Protein AF-A0A258HTT6-F1 (afdb_monomer)

Solvent-accessible surface area (backbone atoms only — not comparable to full-atom values): 5482 Å² total; per-residue (Å²): 133,74,77,72,70,80,62,86,52,93,74,70,79,66,69,76,51,74,67,54,29,48,56,50,23,53,52,24,50,48,51,20,52,54,22,44,54,51,12,53,53,24,50,77,67,72,35,62,71,62,14,52,49,26,42,50,51,20,50,52,29,44,54,49,26,56,69,57,32,87,56,82,67,75,69,72,72,92,72,74,85,81,70,83,75,92,78,84,76,94,127

Foldseek 3Di:
DDPVVVPPDPPVVDDDDLVRLVVLLVVLQVLLVVLQVQLVVCVVVVNNVSSVVSNVSSVVSNVSSQVSHPPPPPPPPPPPPPPPDPDDDDD

Radius of gyration: 23.74 Å; Cα contacts (8 Å, |Δi|>4): 52; chains: 1; bounding box: 78×54×31 Å

Nearest PDB structures (foldseek):
  2hr5-assembly1_A  TM=9.764E-01  e=4.409E+00  Pyrococcus furiosus
  9eon-assembly1_A  TM=9.683E-01  e=4.409E+00  Synechocystis sp. PCC 6803
  6s37-assembly1_B  TM=9.838E-01  e=5.524E+00  Pseudomonas putida KT2440
  3k1s-assembly1_A  TM=8.395E-01  e=6.920E+00  Bacillus anthracis
  6s1a-assembly1_B  TM=8.684E-01  e=7.746E+00  Pseudomonas putida KT2440

Mean predicted aligned error: 13.45 Å

Structure (mmCIF, N/CA/C/O backbone):
data_AF-A0A258HTT6-F1
#
_entry.id   AF-A0A258HTT6-F1
#
loop_
_atom_site.group_PDB
_atom_site.id
_atom_site.type_symbol
_atom_site.label_atom_id
_atom_site.label_alt_id
_atom_site.label_comp_id
_atom_site.label_asym_id
_atom_site.label_entity_id
_atom_site.label_seq_id
_atom_site.pdbx_PDB_ins_code
_atom_site.Cartn_x
_atom_site.Cartn_y
_atom_site.Cartn_z
_atom_site.occupancy
_atom_site.B_iso_or_equiv
_atom_site.auth_seq_id
_atom_site.auth_comp_id
_atom_site.auth_asym_id
_atom_site.auth_atom_id
_atom_site.pdbx_PDB_model_num
ATOM 1 N N . MET A 1 1 ? -33.418 -24.186 -3.190 1.00 47.00 1 MET A N 1
ATOM 2 C CA . MET A 1 1 ? -32.558 -24.430 -2.015 1.00 47.00 1 MET A CA 1
ATOM 3 C C . MET A 1 1 ? -31.702 -23.186 -1.811 1.00 47.00 1 MET A C 1
ATOM 5 O O . MET A 1 1 ? -30.918 -22.900 -2.709 1.00 47.00 1 MET A O 1
ATOM 9 N N . PRO A 1 2 ? -31.920 -22.385 -0.756 1.00 62.00 2 PRO A N 1
ATOM 10 C CA . PRO A 1 2 ? -31.135 -21.176 -0.514 1.00 62.00 2 PRO A CA 1
ATOM 11 C C . PRO A 1 2 ? -29.693 -21.534 -0.129 1.00 62.00 2 PRO A C 1
ATOM 13 O O . PRO A 1 2 ? -29.440 -22.518 0.564 1.00 62.00 2 PRO A O 1
ATOM 16 N N . ILE A 1 3 ? -28.758 -20.730 -0.623 1.00 60.00 3 ILE A N 1
ATOM 17 C CA . ILE A 1 3 ? -27.297 -20.882 -0.499 1.00 60.00 3 ILE A CA 1
ATOM 18 C C . ILE A 1 3 ? -26.809 -20.764 0.956 1.00 60.00 3 ILE A C 1
ATOM 20 O O . ILE A 1 3 ? -25.703 -21.193 1.276 1.00 60.00 3 ILE A O 1
ATOM 24 N N . ASP A 1 4 ? -27.658 -20.242 1.841 1.00 52.34 4 ASP A N 1
ATOM 25 C CA . ASP A 1 4 ? -27.349 -19.935 3.240 1.00 52.34 4 ASP A CA 1
ATOM 26 C C . ASP A 1 4 ? -27.186 -21.186 4.124 1.00 52.34 4 ASP A C 1
ATOM 28 O O . ASP A 1 4 ? -26.618 -21.110 5.209 1.00 52.34 4 ASP A O 1
ATOM 32 N N . PHE A 1 5 ? -27.648 -22.360 3.670 1.00 50.47 5 PHE A N 1
ATOM 33 C CA . PHE A 1 5 ? -27.592 -23.603 4.456 1.00 50.47 5 PHE A CA 1
ATOM 34 C C . PHE A 1 5 ? -26.232 -24.327 4.390 1.00 50.47 5 PHE A C 1
ATOM 36 O O . PHE A 1 5 ? -25.919 -25.132 5.262 1.00 50.47 5 PHE A O 1
ATOM 43 N N . ILE A 1 6 ? -25.406 -24.066 3.368 1.00 56.09 6 ILE A N 1
ATOM 44 C CA . ILE A 1 6 ? -24.141 -24.800 3.156 1.00 56.09 6 ILE A CA 1
ATOM 45 C C . ILE A 1 6 ? -23.024 -24.295 4.084 1.00 56.09 6 ILE A C 1
ATOM 47 O O . ILE A 1 6 ? -22.133 -25.059 4.454 1.00 56.09 6 ILE A O 1
ATOM 51 N N . VAL A 1 7 ? -23.078 -23.034 4.514 1.00 58.34 7 VAL A N 1
ATOM 52 C CA . VAL A 1 7 ? -22.088 -22.449 5.426 1.00 58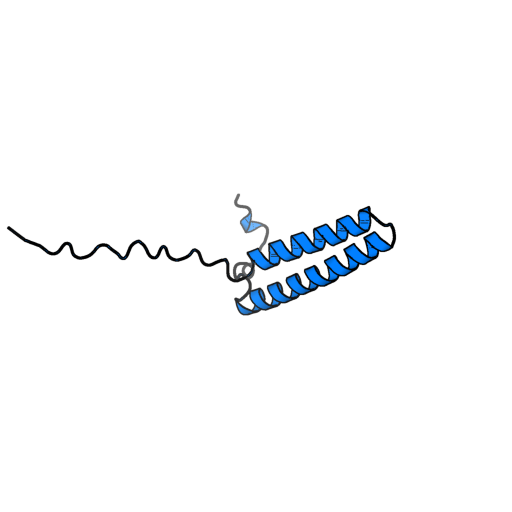.34 7 VAL A CA 1
ATOM 53 C C . VAL A 1 7 ? -22.706 -22.375 6.820 1.00 58.34 7 VAL A C 1
ATOM 55 O O . VAL A 1 7 ? -23.181 -21.330 7.245 1.00 58.34 7 VAL A O 1
ATOM 58 N 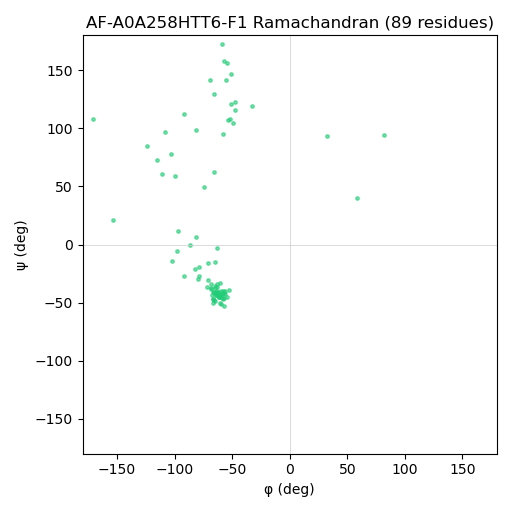N . GLY A 1 8 ? -22.746 -23.508 7.526 1.00 47.62 8 GLY A N 1
ATOM 59 C CA . GLY A 1 8 ? -23.258 -23.627 8.898 1.00 47.62 8 GLY A CA 1
ATOM 60 C C . GLY A 1 8 ? -22.427 -22.866 9.942 1.00 47.62 8 GLY A C 1
ATOM 61 O O . GLY A 1 8 ? -21.861 -23.474 10.846 1.00 47.62 8 GLY A O 1
ATOM 62 N N . LEU A 1 9 ? -22.340 -21.540 9.830 1.00 54.28 9 LEU A N 1
ATOM 63 C CA . LEU A 1 9 ? -21.632 -20.659 10.756 1.00 54.28 9 LEU A CA 1
ATOM 64 C C . LEU A 1 9 ? -22.602 -19.588 11.281 1.00 54.28 9 LEU A C 1
ATOM 66 O O . LEU A 1 9 ? -22.631 -18.471 10.763 1.00 54.28 9 LEU A O 1
ATOM 70 N N . PRO A 1 10 ? -23.384 -19.885 12.337 1.00 54.28 10 PRO A N 1
ATOM 71 C CA . PRO A 1 10 ? -24.324 -18.932 12.940 1.00 54.28 10 PRO A CA 1
ATOM 72 C C . PRO A 1 10 ? -23.655 -17.681 13.550 1.00 54.28 10 PRO A C 1
ATOM 74 O O . PRO A 1 10 ? -24.349 -16.785 14.011 1.00 54.28 10 PRO A O 1
ATOM 77 N N . HIS A 1 11 ? -22.319 -17.594 13.538 1.00 58.31 11 HIS A N 1
ATOM 78 C CA . HIS A 1 11 ? -21.530 -16.467 14.044 1.00 58.31 11 HIS A CA 1
ATOM 79 C C . HIS A 1 11 ? -21.071 -15.471 12.962 1.00 58.31 11 HIS A C 1
ATOM 81 O O . HIS A 1 11 ? -20.476 -14.455 13.302 1.00 58.31 11 HIS A O 1
ATOM 87 N N . LEU A 1 12 ? -21.311 -15.737 11.669 1.00 56.59 12 LEU A N 1
ATOM 88 C CA . LEU A 1 12 ? -20.876 -14.849 10.575 1.00 56.59 12 LEU A CA 1
ATOM 89 C C . LEU A 1 12 ? -21.863 -13.718 10.243 1.00 56.59 12 LEU A C 1
ATOM 91 O O . LEU A 1 12 ? -21.597 -12.922 9.346 1.00 56.59 12 LEU A O 1
ATOM 95 N N . ASN A 1 13 ? -22.997 -13.634 10.943 1.00 57.91 13 ASN A N 1
ATOM 96 C CA . ASN A 1 13 ? -23.987 -12.582 10.698 1.00 57.91 13 ASN A CA 1
ATOM 97 C C . ASN A 1 13 ? -23.595 -11.235 11.338 1.00 57.91 13 ASN A C 1
ATOM 99 O O . ASN A 1 13 ? -24.073 -10.176 10.933 1.00 57.91 13 ASN A O 1
ATOM 103 N N . GLU A 1 14 ? -22.697 -11.272 12.321 1.00 67.62 14 GLU A N 1
ATOM 104 C CA . GLU A 1 14 ? -22.136 -10.091 12.966 1.00 67.62 14 GLU A CA 1
ATOM 105 C C . GLU A 1 14 ? -21.011 -9.551 12.067 1.00 67.62 14 GLU A C 1
ATOM 107 O O . GLU A 1 14 ? -19.888 -10.059 12.051 1.00 67.62 14 GLU A O 1
ATOM 112 N N . GLY A 1 15 ? -21.310 -8.531 11.258 1.00 70.38 15 GLY A N 1
ATOM 113 C CA . GLY A 1 15 ? -2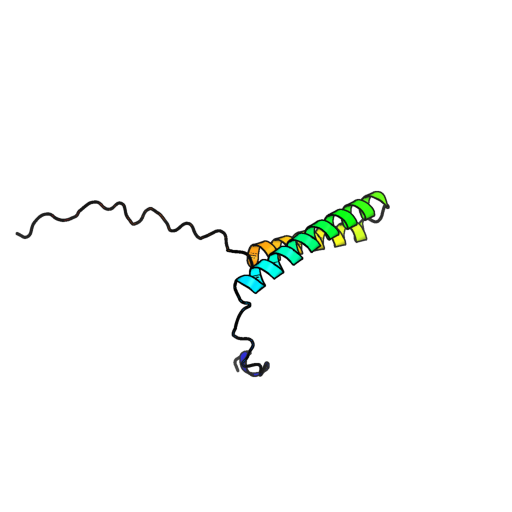0.260 -7.789 10.557 1.00 70.38 15 GLY A CA 1
ATOM 114 C C . GLY A 1 15 ? -19.237 -7.212 11.555 1.00 70.38 15 GLY A C 1
ATOM 115 O O . GLY A 1 15 ? -19.573 -7.004 12.720 1.00 70.38 15 GLY A O 1
ATOM 116 N N . PRO A 1 16 ? -17.999 -6.899 11.128 1.00 74.94 16 PRO A N 1
ATOM 117 C CA . PRO A 1 16 ? -16.971 -6.382 12.030 1.00 74.94 16 PRO A CA 1
ATOM 118 C C . PRO A 1 16 ? -17.465 -5.137 12.772 1.00 74.94 16 PRO A C 1
ATOM 120 O O . PRO A 1 16 ? -18.144 -4.292 12.166 1.00 74.94 16 PRO A O 1
ATOM 123 N N . SER A 1 17 ? -17.099 -5.029 14.056 1.00 83.06 17 SER A N 1
ATOM 124 C CA . SER A 1 17 ? -17.425 -3.868 14.890 1.00 83.06 17 SER A CA 1
ATOM 125 C C . SER A 1 17 ? -16.937 -2.569 14.229 1.00 83.06 17 SER A C 1
ATOM 127 O O . SER A 1 17 ? -16.011 -2.606 13.407 1.00 83.06 17 SER A O 1
ATOM 129 N N . PRO A 1 18 ? -17.527 -1.408 14.551 1.00 82.56 18 PRO A N 1
ATOM 130 C CA . PRO A 1 18 ? -17.080 -0.127 14.005 1.00 82.56 18 PRO A CA 1
ATOM 131 C C . PRO A 1 18 ? -15.576 0.116 14.201 1.00 82.56 18 PRO A C 1
ATOM 133 O O . PRO A 1 18 ? -14.895 0.568 13.284 1.00 82.56 18 PRO A O 1
ATOM 136 N N . GLU A 1 19 ? -15.037 -0.265 15.356 1.00 85.44 19 GLU A N 1
ATOM 137 C CA . GLU A 1 19 ? -13.618 -0.158 15.699 1.00 85.44 19 GLU A CA 1
ATOM 138 C C . GLU A 1 19 ? -12.772 -1.105 14.843 1.00 85.44 19 GLU A C 1
ATOM 140 O O . GLU A 1 19 ? -11.744 -0.702 14.302 1.00 85.44 19 GLU A O 1
ATOM 145 N N . ALA A 1 20 ? -13.229 -2.348 14.650 1.00 88.06 20 ALA A N 1
ATOM 146 C CA . ALA A 1 20 ? -12.556 -3.314 13.787 1.00 88.06 20 ALA A CA 1
ATOM 147 C C . ALA A 1 20 ? -12.532 -2.856 12.318 1.00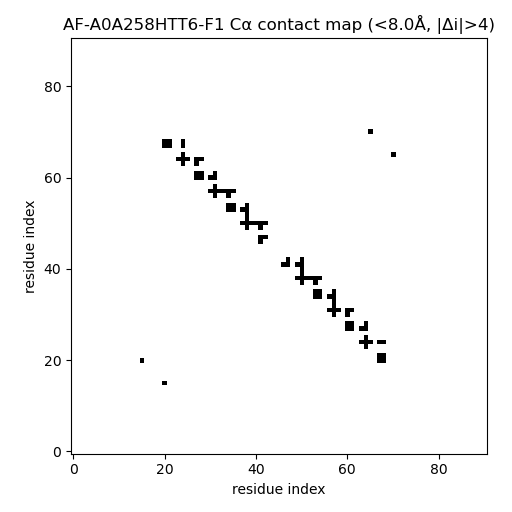 88.06 20 ALA A C 1
ATOM 149 O O . ALA A 1 20 ? -11.550 -3.086 11.614 1.00 88.06 20 ALA A O 1
ATOM 150 N N . ARG A 1 21 ? -13.579 -2.164 11.852 1.00 87.31 21 ARG A N 1
ATOM 151 C CA . ARG A 1 21 ? -13.623 -1.566 10.506 1.00 87.31 21 ARG A CA 1
ATOM 152 C C . ARG A 1 21 ? -12.616 -0.434 10.345 1.00 87.31 21 ARG A C 1
ATOM 154 O O . ARG A 1 21 ? -11.981 -0.358 9.296 1.00 87.31 21 ARG A O 1
ATOM 161 N N . LEU A 1 22 ? -12.459 0.413 11.363 1.00 89.94 22 LEU A N 1
ATOM 162 C CA . LEU A 1 22 ? -11.458 1.485 11.367 1.00 89.94 22 LEU A CA 1
ATOM 163 C C . LEU A 1 22 ? -10.037 0.914 11.387 1.00 89.94 22 LEU A C 1
ATOM 165 O O . LEU A 1 22 ? -9.228 1.270 10.537 1.00 89.94 22 LEU A O 1
ATOM 169 N N . ALA A 1 23 ? -9.763 -0.048 12.270 1.00 91.81 23 ALA A N 1
ATOM 170 C CA . ALA A 1 23 ? -8.465 -0.719 12.317 1.00 91.81 23 ALA A CA 1
ATOM 171 C C . ALA A 1 23 ? -8.130 -1.411 10.982 1.00 91.81 23 ALA A C 1
ATOM 173 O O . ALA A 1 23 ? -7.012 -1.315 10.478 1.00 91.81 23 ALA A O 1
ATOM 174 N N . LEU A 1 24 ? -9.115 -2.072 10.364 1.00 92.06 24 LEU A N 1
ATOM 175 C CA . LEU A 1 24 ? -8.952 -2.685 9.049 1.00 92.06 24 LEU A CA 1
ATOM 176 C C . LEU A 1 24 ? -8.719 -1.638 7.951 1.00 92.06 24 LEU A C 1
ATOM 178 O O . LEU A 1 24 ? -7.884 -1.851 7.073 1.00 92.06 24 LEU A O 1
ATOM 182 N N . GLN A 1 25 ? -9.432 -0.511 7.994 1.00 94.12 25 GLN A N 1
ATOM 183 C CA . GLN A 1 25 ? -9.212 0.603 7.075 1.00 94.12 25 GLN A CA 1
ATOM 184 C C . GLN A 1 25 ? -7.767 1.112 7.162 1.00 94.12 25 GLN A C 1
ATOM 186 O O . GLN A 1 25 ? -7.129 1.266 6.120 1.00 94.12 25 GLN A O 1
ATOM 191 N N . ASP A 1 26 ? -7.236 1.314 8.367 1.00 95.12 26 ASP A N 1
ATOM 192 C CA . ASP A 1 26 ? -5.862 1.783 8.566 1.00 95.12 26 ASP A CA 1
ATOM 193 C C . ASP A 1 26 ? -4.835 0.801 7.995 1.00 95.12 26 ASP A C 1
ATOM 195 O O . ASP A 1 26 ? -3.932 1.202 7.254 1.00 95.12 26 ASP A O 1
ATOM 199 N N . ILE A 1 27 ? -5.013 -0.498 8.251 1.00 96.25 27 ILE A N 1
ATOM 200 C CA . ILE A 1 27 ? -4.151 -1.549 7.693 1.00 96.25 27 ILE A CA 1
ATOM 201 C C . ILE A 1 27 ? -4.200 -1.538 6.158 1.00 96.25 27 ILE A C 1
ATOM 203 O O . ILE A 1 27 ? -3.166 -1.629 5.499 1.00 96.25 27 ILE A O 1
ATOM 207 N N . LEU A 1 28 ? -5.383 -1.389 5.558 1.00 96.06 28 LEU A N 1
ATO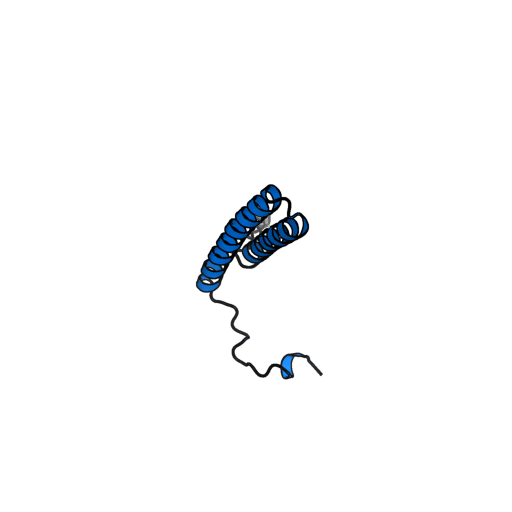M 208 C CA . LEU A 1 28 ? -5.531 -1.331 4.100 1.00 96.06 28 LEU A CA 1
ATOM 209 C C . LEU A 1 28 ? -4.856 -0.093 3.493 1.00 96.06 28 LEU A C 1
ATOM 211 O O . LEU A 1 28 ? -4.263 -0.177 2.414 1.00 96.06 28 LEU A O 1
ATOM 215 N N . LEU A 1 29 ? -4.912 1.052 4.176 1.00 96.25 29 LEU A N 1
ATOM 216 C CA . LEU A 1 29 ? -4.197 2.261 3.761 1.00 96.25 29 LEU A CA 1
ATOM 217 C C . LEU A 1 29 ? -2.679 2.098 3.895 1.00 96.25 29 LEU A C 1
ATOM 219 O O . LEU A 1 29 ? -1.927 2.619 3.066 1.00 96.25 29 LEU A O 1
ATOM 223 N N . ASP A 1 30 ? -2.215 1.348 4.891 1.00 97.88 30 ASP A N 1
ATOM 224 C CA . ASP A 1 30 ? -0.802 1.015 5.030 1.00 97.88 30 ASP A CA 1
ATOM 225 C C . ASP A 1 30 ? -0.312 0.107 3.897 1.00 97.88 30 ASP A C 1
ATOM 227 O O . ASP A 1 30 ? 0.657 0.433 3.206 1.00 97.88 30 ASP A O 1
ATOM 231 N N . ILE A 1 31 ? -1.071 -0.950 3.595 1.00 97.38 31 ILE A N 1
ATOM 232 C CA . ILE A 1 31 ? -0.824 -1.831 2.446 1.00 97.38 31 ILE A CA 1
ATOM 233 C C . ILE A 1 31 ? -0.802 -1.025 1.145 1.00 97.38 31 ILE A C 1
ATOM 235 O O . ILE A 1 31 ? 0.069 -1.237 0.300 1.00 97.38 31 ILE A O 1
ATOM 239 N N . GLN A 1 32 ? -1.723 -0.071 0.971 1.00 98.00 32 GLN A N 1
ATOM 240 C CA . GLN A 1 32 ? -1.726 0.798 -0.203 1.00 98.00 32 GLN A CA 1
ATOM 241 C C . GLN A 1 32 ? -0.417 1.595 -0.331 1.00 98.00 32 GLN A C 1
ATOM 243 O O . GLN A 1 32 ? 0.110 1.727 -1.442 1.00 98.00 32 GLN A O 1
ATOM 248 N N . ARG A 1 33 ? 0.103 2.149 0.770 1.00 98.19 33 ARG A N 1
ATOM 249 C CA . ARG A 1 33 ? 1.364 2.907 0.767 1.00 98.19 33 ARG A CA 1
ATOM 250 C C . ARG A 1 33 ? 2.550 2.011 0.421 1.00 98.19 33 ARG A C 1
ATOM 252 O O . ARG A 1 33 ? 3.308 2.361 -0.485 1.00 98.19 33 ARG A O 1
ATOM 259 N N . ASP A 1 34 ? 2.673 0.851 1.061 1.00 98.31 34 ASP A N 1
ATOM 260 C CA . ASP A 1 34 ? 3.746 -0.111 0.775 1.00 98.31 34 ASP A CA 1
ATOM 261 C C . ASP A 1 34 ? 3.698 -0.592 -0.686 1.00 98.31 34 ASP A C 1
ATOM 263 O O . ASP A 1 34 ? 4.704 -0.573 -1.400 1.00 98.31 34 ASP A O 1
ATOM 267 N N . ALA A 1 35 ? 2.506 -0.918 -1.190 1.00 98.12 35 ALA A N 1
ATOM 268 C CA . ALA A 1 35 ? 2.314 -1.340 -2.572 1.00 98.12 35 ALA A CA 1
ATOM 269 C C . ALA A 1 35 ? 2.769 -0.266 -3.578 1.00 98.12 35 ALA A C 1
ATOM 271 O O . ALA A 1 35 ? 3.438 -0.586 -4.561 1.00 98.12 35 ALA A O 1
ATOM 272 N N . ARG A 1 36 ? 2.495 1.021 -3.316 1.00 97.62 36 ARG A N 1
ATOM 273 C CA . ARG A 1 36 ? 2.991 2.127 -4.158 1.00 97.62 36 ARG A CA 1
ATOM 274 C C . ARG A 1 36 ? 4.517 2.214 -4.162 1.00 97.62 36 ARG A C 1
ATOM 276 O O . ARG A 1 36 ? 5.107 2.360 -5.231 1.00 97.62 36 ARG A O 1
ATOM 283 N N . LEU A 1 37 ? 5.162 2.075 -3.002 1.00 98.38 37 LEU A N 1
ATOM 284 C CA . LEU A 1 37 ? 6.627 2.079 -2.903 1.00 98.38 37 LEU A CA 1
ATOM 285 C C . LEU A 1 37 ? 7.247 0.906 -3.676 1.00 98.38 37 LEU A C 1
ATOM 287 O O . LEU A 1 37 ? 8.242 1.074 -4.387 1.00 98.38 37 LEU A O 1
ATOM 291 N N . ARG A 1 38 ? 6.640 -0.282 -3.592 1.00 98.19 38 ARG A N 1
ATOM 292 C CA . ARG A 1 38 ? 7.083 -1.473 -4.334 1.00 98.19 38 ARG A CA 1
ATOM 293 C C . ARG A 1 38 ? 6.855 -1.353 -5.834 1.00 98.19 38 ARG A C 1
ATOM 295 O O . ARG A 1 38 ? 7.711 -1.801 -6.602 1.00 98.19 38 ARG A O 1
ATOM 302 N N . ALA A 1 39 ? 5.751 -0.740 -6.254 1.00 98.25 39 ALA A N 1
ATOM 303 C CA . ALA A 1 39 ? 5.492 -0.441 -7.657 1.00 98.25 39 ALA A CA 1
ATOM 304 C C . ALA A 1 39 ? 6.578 0.489 -8.212 1.00 98.25 39 ALA A C 1
ATOM 306 O O . ALA A 1 39 ? 7.234 0.141 -9.191 1.00 98.25 39 ALA A O 1
ATOM 307 N N . GLU A 1 40 ? 6.859 1.597 -7.522 1.00 98.19 40 GLU A N 1
ATOM 308 C CA . GLU A 1 40 ? 7.900 2.558 -7.906 1.00 98.19 40 GLU A CA 1
ATOM 309 C C . GLU A 1 40 ? 9.291 1.909 -7.975 1.00 98.19 40 GLU A C 1
ATOM 311 O O . GLU A 1 40 ? 10.013 2.041 -8.966 1.00 98.19 40 GLU A O 1
ATOM 316 N N . LYS A 1 41 ? 9.654 1.111 -6.964 1.00 98.25 41 LYS A N 1
ATOM 317 C CA . LYS A 1 41 ? 10.902 0.334 -6.973 1.00 98.25 41 LYS A CA 1
ATOM 318 C C . LYS A 1 41 ? 10.977 -0.615 -8.174 1.00 98.25 41 LYS A C 1
ATOM 320 O O . LYS A 1 41 ? 12.043 -0.770 -8.773 1.00 98.25 41 LYS A O 1
ATOM 325 N N . SER A 1 42 ? 9.866 -1.255 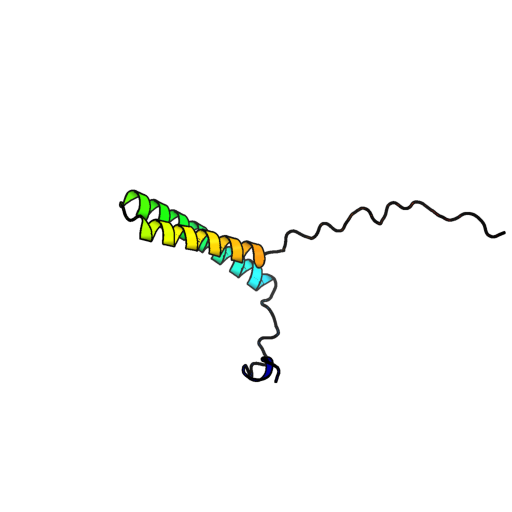-8.529 1.00 97.88 42 SER A N 1
ATOM 326 C CA . SER A 1 42 ? 9.791 -2.203 -9.646 1.00 97.88 42 SER A CA 1
ATOM 327 C C . SER A 1 42 ? 9.872 -1.503 -11.003 1.00 97.88 42 SER A C 1
ATOM 329 O O . SER A 1 42 ? 10.549 -2.017 -11.896 1.00 97.88 42 SER A O 1
ATOM 331 N N . TRP A 1 43 ? 9.287 -0.307 -11.138 1.00 97.38 43 TRP A N 1
ATOM 332 C CA . TRP A 1 43 ? 9.468 0.552 -12.312 1.00 97.38 43 TRP A CA 1
ATOM 333 C C . TRP A 1 43 ? 10.940 0.913 -12.503 1.00 97.38 43 TRP A C 1
ATOM 335 O O . TRP A 1 43 ? 11.509 0.636 -13.560 1.00 97.38 43 TRP A O 1
ATOM 345 N N . ARG A 1 44 ? 11.599 1.413 -11.449 1.00 97.94 44 ARG A N 1
ATOM 346 C CA . ARG A 1 44 ? 13.036 1.749 -11.474 1.00 97.94 44 ARG A CA 1
ATOM 347 C C . ARG A 1 44 ? 13.925 0.544 -11.777 1.00 97.94 44 ARG A C 1
ATOM 349 O O . ARG A 1 44 ? 14.943 0.676 -12.448 1.00 97.94 44 ARG A O 1
ATOM 356 N N . SER A 1 45 ? 13.519 -0.641 -11.325 1.00 97.75 45 SER A N 1
ATOM 357 C CA . SER A 1 45 ? 14.234 -1.901 -11.568 1.00 97.75 45 SER A CA 1
ATOM 358 C C . SER A 1 45 ? 13.950 -2.520 -12.942 1.00 97.75 45 SER A C 1
ATOM 360 O O . SER A 1 45 ? 14.385 -3.644 -13.185 1.00 97.75 45 SER A O 1
ATOM 362 N N . ARG A 1 46 ? 13.213 -1.833 -13.829 1.00 97.69 46 ARG A N 1
ATOM 363 C CA . ARG A 1 46 ? 12.824 -2.324 -15.164 1.00 97.69 46 ARG A CA 1
ATOM 364 C C . ARG A 1 46 ? 12.024 -3.636 -15.120 1.00 97.69 46 ARG A C 1
ATOM 366 O O . ARG A 1 46 ? 12.214 -4.514 -15.957 1.00 97.69 46 ARG A O 1
ATOM 373 N N . LYS A 1 47 ? 11.105 -3.768 -14.154 1.00 97.75 47 LYS A N 1
ATOM 374 C CA . LYS A 1 47 ? 10.193 -4.922 -14.005 1.00 97.75 47 LYS A CA 1
ATOM 375 C C . LYS A 1 47 ? 8.723 -4.505 -14.195 1.00 97.75 47 LYS A C 1
ATOM 377 O O . LYS A 1 47 ? 7.979 -4.468 -13.212 1.00 97.75 47 LYS A O 1
ATOM 382 N N . PRO A 1 48 ? 8.288 -4.205 -15.437 1.00 96.25 48 PRO A N 1
ATOM 383 C CA . PRO A 1 48 ? 6.964 -3.642 -15.705 1.00 96.25 48 PRO A CA 1
ATOM 384 C C . PRO A 1 48 ? 5.781 -4.489 -15.196 1.00 96.25 48 PRO A C 1
ATOM 386 O O . PRO A 1 48 ? 4.918 -3.925 -14.526 1.00 96.25 48 PRO A O 1
ATOM 389 N N . PRO A 1 49 ? 5.729 -5.823 -15.403 1.00 98.06 49 PRO A N 1
ATOM 390 C CA . PRO A 1 49 ? 4.602 -6.627 -14.920 1.00 98.06 49 PRO A CA 1
ATOM 391 C C . PRO A 1 49 ? 4.470 -6.621 -13.394 1.00 98.06 49 PRO A C 1
ATOM 393 O O . PRO A 1 49 ? 3.373 -6.509 -12.856 1.00 98.06 49 PRO A O 1
ATOM 396 N N . VAL A 1 50 ? 5.600 -6.686 -12.686 1.00 98.19 50 VAL A N 1
ATOM 397 C CA . VAL A 1 50 ? 5.627 -6.656 -11.217 1.00 98.19 50 VAL A CA 1
ATOM 398 C C . VAL A 1 50 ? 5.207 -5.280 -10.704 1.00 98.19 50 VAL A C 1
ATOM 400 O O . VAL A 1 50 ? 4.474 -5.182 -9.725 1.00 98.19 50 VAL A O 1
ATOM 403 N N . ALA A 1 51 ? 5.628 -4.212 -11.382 1.00 98.12 51 ALA A N 1
ATOM 404 C CA . ALA A 1 51 ? 5.223 -2.859 -11.037 1.00 98.12 51 ALA A CA 1
ATOM 405 C C . ALA A 1 51 ? 3.711 -2.644 -11.218 1.00 98.12 51 ALA A C 1
ATOM 407 O O . ALA A 1 51 ? 3.062 -2.098 -10.327 1.00 98.12 51 ALA A O 1
ATOM 408 N N . ALA A 1 52 ? 3.142 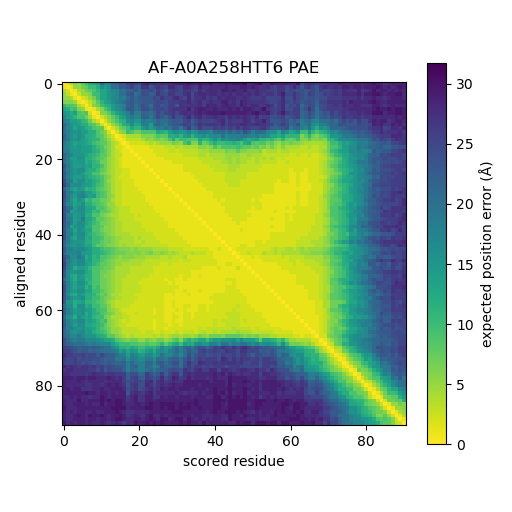-3.141 -12.322 1.00 98.31 52 ALA A N 1
ATOM 409 C CA . ALA A 1 52 ? 1.704 -3.112 -12.574 1.00 98.31 52 ALA A CA 1
ATOM 410 C C . ALA A 1 52 ? 0.914 -3.926 -11.534 1.00 98.31 52 ALA A C 1
ATOM 412 O O . ALA A 1 52 ? -0.108 -3.450 -11.041 1.00 98.31 52 ALA A O 1
ATOM 413 N N . TYR A 1 53 ? 1.411 -5.106 -11.144 1.00 98.25 53 TYR A N 1
ATOM 414 C CA . TYR A 1 53 ? 0.822 -5.912 -10.071 1.00 98.25 53 TYR A CA 1
ATOM 415 C C . TYR A 1 53 ? 0.745 -5.133 -8.751 1.00 98.25 53 TYR A C 1
ATOM 417 O O . TYR A 1 53 ? -0.336 -4.983 -8.184 1.00 98.25 53 TYR A O 1
ATOM 425 N N . TRP A 1 54 ? 1.863 -4.560 -8.294 1.00 98.25 54 TRP A N 1
ATOM 426 C CA . TRP A 1 54 ? 1.878 -3.772 -7.058 1.00 98.25 54 TRP A CA 1
ATOM 427 C C . TRP A 1 54 ? 1.002 -2.516 -7.150 1.00 98.25 54 TRP A C 1
ATOM 429 O O . TRP A 1 54 ? 0.322 -2.172 -6.183 1.00 98.25 54 TRP A O 1
ATOM 439 N N . ALA A 1 55 ? 0.954 -1.856 -8.310 1.00 97.75 55 ALA A N 1
ATOM 440 C CA . ALA A 1 55 ? 0.051 -0.729 -8.529 1.00 97.75 55 ALA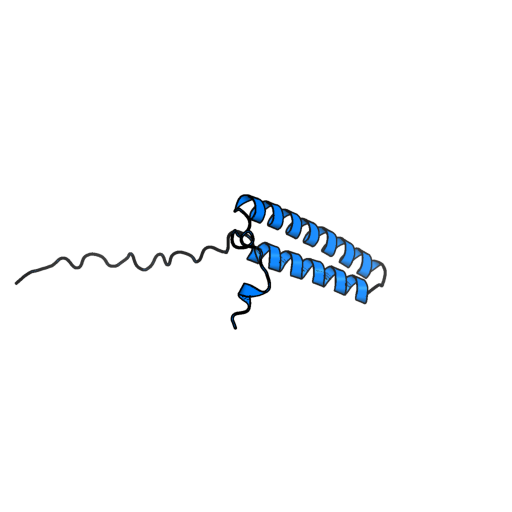 A CA 1
ATOM 441 C C . ALA A 1 55 ? -1.423 -1.151 -8.387 1.00 97.75 55 ALA A C 1
ATOM 443 O O . ALA A 1 55 ? -2.184 -0.483 -7.684 1.00 97.75 55 ALA A O 1
ATOM 444 N N . ALA A 1 56 ? -1.810 -2.285 -8.978 1.00 98.12 56 ALA A N 1
ATOM 445 C CA . ALA A 1 56 ? -3.153 -2.840 -8.841 1.00 98.12 56 ALA A CA 1
ATOM 446 C C . ALA A 1 56 ? -3.481 -3.184 -7.380 1.00 98.12 56 ALA A C 1
ATOM 448 O O . ALA A 1 56 ? -4.542 -2.798 -6.891 1.00 98.12 56 ALA A O 1
ATOM 449 N N . CYS A 1 57 ? -2.560 -3.822 -6.646 1.00 97.88 57 CYS A N 1
ATOM 450 C CA . CYS A 1 57 ? -2.733 -4.089 -5.214 1.00 97.88 57 CYS A CA 1
ATOM 451 C C . CYS A 1 57 ? -3.032 -2.807 -4.424 1.00 97.88 57 CYS A C 1
ATOM 453 O O . CYS A 1 57 ? -3.963 -2.783 -3.620 1.00 97.88 57 CYS A O 1
ATOM 455 N N . GLY A 1 58 ? -2.292 -1.723 -4.684 1.00 97.69 58 GLY A N 1
ATOM 456 C CA . GLY A 1 58 ? -2.518 -0.439 -4.017 1.00 97.69 58 GLY A CA 1
ATOM 457 C C . GLY A 1 58 ? -3.878 0.192 -4.346 1.00 97.69 58 GLY A C 1
ATOM 458 O O . GLY A 1 58 ? -4.506 0.804 -3.476 1.00 97.69 58 GLY A O 1
ATOM 459 N N . VAL A 1 59 ? -4.361 0.026 -5.579 1.00 97.94 59 VAL A N 1
ATOM 460 C CA . VAL A 1 59 ? -5.696 0.481 -6.000 1.00 97.94 59 VAL A CA 1
ATOM 461 C C . VAL A 1 59 ? -6.788 -0.302 -5.272 1.00 97.94 59 VAL A C 1
ATOM 463 O O . VAL A 1 59 ? -7.655 0.307 -4.644 1.00 97.94 59 VAL A O 1
ATOM 466 N N . TYR A 1 60 ? -6.716 -1.635 -5.277 1.00 97.56 60 TYR A N 1
ATOM 467 C CA . TYR A 1 60 ? -7.714 -2.475 -4.614 1.00 97.56 60 TYR A CA 1
ATOM 468 C C . TYR A 1 60 ? -7.741 -2.272 -3.100 1.00 97.56 60 TYR A C 1
ATOM 470 O O . TYR A 1 60 ? -8.822 -2.105 -2.541 1.00 97.56 60 TYR A O 1
ATOM 478 N N . ALA A 1 61 ? -6.582 -2.185 -2.441 1.00 96.38 61 ALA A N 1
ATOM 479 C CA . ALA A 1 61 ? -6.519 -1.885 -1.012 1.00 96.38 61 ALA A CA 1
ATOM 480 C C . ALA A 1 61 ? -7.222 -0.553 -0.683 1.00 96.38 61 ALA A C 1
ATOM 482 O O . ALA A 1 61 ? -8.018 -0.480 0.251 1.00 96.38 61 ALA A O 1
ATOM 483 N N . GLY A 1 62 ? -7.026 0.476 -1.517 1.00 95.62 62 GLY A N 1
ATOM 484 C CA . GLY A 1 62 ? -7.726 1.756 -1.386 1.00 95.62 62 GLY A CA 1
ATOM 485 C C . GLY A 1 62 ? -9.237 1.672 -1.619 1.00 95.62 62 GLY A C 1
ATOM 486 O O . GLY A 1 62 ? -10.009 2.285 -0.881 1.00 95.62 62 GLY A O 1
ATOM 487 N N . HIS A 1 63 ? -9.681 0.909 -2.621 1.00 95.56 63 HIS A N 1
ATOM 488 C CA . HIS A 1 63 ? -11.109 0.704 -2.875 1.00 95.56 63 HIS A CA 1
ATOM 489 C C . HIS A 1 63 ? -11.802 -0.018 -1.718 1.00 95.56 63 HIS A C 1
ATOM 491 O O . HIS A 1 63 ? -12.893 0.389 -1.312 1.00 95.56 63 HIS A O 1
ATOM 497 N N . ILE A 1 64 ? -11.156 -1.036 -1.149 1.00 92.81 64 ILE A N 1
ATOM 498 C CA . ILE A 1 64 ? -11.677 -1.769 0.006 1.00 92.81 64 ILE A CA 1
ATOM 499 C C . ILE A 1 64 ? -11.710 -0.844 1.233 1.00 92.81 64 ILE A C 1
ATOM 501 O O . ILE A 1 64 ? -12.755 -0.720 1.868 1.00 92.81 64 ILE A O 1
ATOM 505 N N . ALA A 1 65 ? -10.632 -0.097 1.502 1.00 92.88 65 ALA A N 1
ATOM 506 C CA . ALA A 1 65 ? -10.563 0.861 2.611 1.00 92.88 65 ALA A CA 1
ATOM 507 C C . ALA A 1 65 ? -11.682 1.914 2.552 1.00 92.88 65 ALA A C 1
ATOM 509 O O . ALA A 1 65 ? -12.278 2.262 3.573 1.00 92.88 65 ALA A O 1
ATOM 510 N N . ARG A 1 66 ? -12.007 2.404 1.349 1.00 89.00 66 ARG A N 1
ATOM 511 C CA . ARG A 1 66 ? -13.099 3.365 1.130 1.00 89.00 66 ARG A CA 1
ATOM 512 C C . ARG A 1 66 ? -14.487 2.748 1.299 1.00 89.00 66 ARG A C 1
ATOM 514 O O . ARG A 1 66 ? -15.415 3.455 1.675 1.00 89.00 66 ARG A O 1
ATOM 521 N N . SER A 1 67 ? -14.625 1.462 0.997 1.00 88.94 67 SER A N 1
ATOM 522 C CA . SER A 1 67 ? -15.899 0.742 1.091 1.00 88.94 67 SER A CA 1
ATOM 523 C C . SER A 1 67 ? -16.227 0.322 2.527 1.00 88.94 67 SER A C 1
ATOM 525 O O . SER A 1 67 ? -17.399 0.228 2.875 1.00 88.94 67 SER A O 1
ATOM 527 N N . ILE A 1 68 ? -15.202 0.081 3.353 1.00 85.75 68 ILE A N 1
ATOM 528 C CA . ILE A 1 68 ? -15.338 -0.350 4.756 1.00 85.75 68 ILE A CA 1
ATOM 529 C C . ILE A 1 68 ? -15.360 0.835 5.732 1.00 85.75 68 ILE A C 1
ATOM 531 O O . ILE A 1 68 ? -15.954 0.733 6.807 1.00 85.75 68 ILE A O 1
ATOM 535 N N . GLY A 1 69 ? -14.727 1.953 5.363 1.00 74.94 69 GLY A N 1
ATOM 536 C CA . GLY A 1 69 ? -14.736 3.179 6.154 1.00 74.94 69 GLY A CA 1
ATOM 537 C C . GLY A 1 69 ? -16.137 3.739 6.396 1.00 74.94 69 GLY A C 1
ATOM 538 O O . GLY A 1 69 ? -17.099 3.279 5.774 1.00 74.94 69 GLY A O 1
ATOM 539 N N . PRO A 1 70 ? -16.269 4.775 7.246 1.00 65.81 70 PRO A N 1
ATOM 540 C CA . PRO A 1 70 ? -17.507 5.532 7.346 1.00 65.81 70 PRO A CA 1
ATOM 541 C C . PRO A 1 70 ? -17.843 5.992 5.930 1.00 65.81 70 PRO A C 1
ATOM 543 O O . PRO A 1 70 ? -17.120 6.812 5.355 1.00 65.81 70 PRO A O 1
ATOM 546 N N . GLY A 1 71 ? -18.864 5.375 5.321 1.00 55.59 71 GLY A N 1
ATOM 547 C CA . GLY A 1 71 ? -19.245 5.690 3.952 1.00 55.59 71 GLY A CA 1
ATOM 548 C C . GLY A 1 71 ? -19.402 7.203 3.846 1.00 55.59 71 GLY A C 1
ATOM 549 O O . GLY A 1 71 ? -19.789 7.816 4.846 1.00 55.59 71 GLY A O 1
ATOM 550 N N . PRO A 1 72 ? -19.081 7.831 2.698 1.00 54.12 72 PRO A N 1
ATOM 551 C CA . PRO A 1 72 ? -19.361 9.246 2.520 1.00 54.12 72 PRO A CA 1
ATOM 552 C C . PRO A 1 72 ? -20.829 9.389 2.865 1.00 54.12 72 PRO A C 1
ATOM 554 O O . PRO A 1 72 ? -21.666 8.815 2.160 1.00 54.12 72 PRO A O 1
ATOM 557 N N . GLY A 1 73 ? -21.104 10.001 4.024 1.00 51.41 73 GLY A N 1
ATOM 558 C CA . GLY A 1 73 ? -22.442 10.047 4.573 1.00 51.41 73 GLY A CA 1
ATOM 559 C C . GLY A 1 73 ? -23.312 10.465 3.416 1.00 51.41 73 GLY A C 1
ATOM 560 O O . GLY A 1 73 ? -22.995 11.458 2.751 1.00 51.41 73 GLY A O 1
ATOM 561 N N . ARG A 1 74 ? -24.323 9.656 3.079 1.00 55.19 74 ARG A N 1
ATOM 562 C CA . ARG A 1 74 ? -25.407 10.167 2.253 1.00 55.19 74 ARG A CA 1
ATOM 563 C C . ARG A 1 74 ? -25.778 11.448 2.967 1.00 55.19 74 ARG A C 1
ATOM 565 O O . ARG A 1 74 ? -26.273 11.360 4.088 1.00 55.19 74 ARG A O 1
ATOM 572 N N . ARG A 1 75 ? -25.378 12.601 2.411 1.00 52.69 75 ARG A N 1
ATOM 573 C CA . ARG A 1 75 ? -25.709 13.904 2.973 1.00 52.69 75 ARG A CA 1
ATOM 574 C C . ARG A 1 75 ? -27.197 13.775 3.247 1.00 52.69 75 ARG A C 1
ATOM 576 O O . ARG A 1 75 ? -27.916 13.507 2.277 1.00 52.69 75 ARG A O 1
ATOM 583 N N . PRO A 1 76 ? -27.654 13.835 4.512 1.00 48.06 76 PRO A N 1
ATOM 584 C CA . PRO A 1 76 ? -29.075 13.924 4.759 1.00 48.06 76 PRO A CA 1
ATOM 585 C C . PRO A 1 76 ? -29.506 15.078 3.878 1.00 48.06 76 PRO A C 1
ATOM 587 O O . PRO A 1 76 ? -28.876 16.138 3.923 1.00 48.06 76 PRO A O 1
ATOM 590 N N . LEU A 1 77 ? -30.429 14.815 2.958 1.00 59.44 77 LEU A N 1
ATOM 591 C CA . LEU A 1 77 ? -30.936 15.829 2.062 1.00 59.44 77 LEU A CA 1
ATOM 592 C C . LEU A 1 77 ? -31.506 16.921 2.972 1.00 59.44 77 LEU A C 1
ATOM 594 O O . LEU A 1 77 ? -32.623 16.807 3.470 1.00 59.44 77 LEU A O 1
ATOM 598 N N . ALA A 1 78 ? -30.707 17.947 3.252 1.00 55.00 78 ALA A N 1
ATOM 599 C CA . ALA A 1 78 ? -31.055 19.100 4.064 1.00 55.00 78 ALA A CA 1
ATOM 600 C C . ALA A 1 78 ? -31.982 20.015 3.245 1.00 55.00 78 ALA A C 1
ATOM 602 O O . ALA A 1 78 ? -31.724 21.198 3.049 1.00 55.00 78 ALA A O 1
ATOM 603 N N . THR A 1 79 ? -33.024 19.424 2.657 1.00 53.75 79 THR A N 1
ATOM 604 C CA . THR A 1 79 ? -33.951 20.055 1.709 1.00 53.75 79 THR A CA 1
ATOM 605 C C . THR A 1 79 ? -35.328 19.377 1.738 1.00 53.75 79 THR A C 1
ATOM 607 O O . THR A 1 79 ? -36.095 19.485 0.793 1.00 53.75 79 THR A O 1
ATOM 610 N N . ALA A 1 80 ? -35.677 18.674 2.819 1.00 53.06 80 ALA A N 1
ATOM 611 C CA . ALA A 1 80 ? -37.077 18.346 3.120 1.00 53.06 80 ALA A CA 1
ATOM 612 C C . ALA A 1 80 ? -37.664 19.245 4.229 1.00 53.06 80 ALA A C 1
ATOM 614 O O . ALA A 1 80 ? -38.876 19.309 4.386 1.00 53.06 80 ALA A O 1
ATOM 615 N N . ALA A 1 81 ? -36.820 19.981 4.963 1.00 53.38 81 ALA A N 1
ATOM 616 C CA . ALA A 1 81 ? -37.225 20.775 6.127 1.00 53.38 81 ALA A CA 1
ATOM 617 C C . ALA A 1 81 ? -37.466 22.272 5.842 1.00 53.38 81 ALA A C 1
ATOM 619 O O . ALA A 1 81 ? -37.629 23.045 6.778 1.00 53.38 81 ALA A O 1
ATOM 620 N N . LEU A 1 82 ? -37.524 22.699 4.574 1.00 54.94 82 LEU A N 1
ATOM 621 C CA . LEU A 1 82 ? -37.976 24.052 4.221 1.00 54.94 82 LEU A CA 1
ATOM 622 C C . LEU A 1 82 ? -39.325 24.001 3.493 1.00 54.94 82 LEU A C 1
ATOM 624 O O . LEU A 1 82 ? -39.461 24.419 2.345 1.00 54.94 82 LEU A O 1
ATOM 628 N N . ARG A 1 83 ? -40.340 23.465 4.171 1.00 53.47 83 ARG A N 1
ATOM 629 C CA . ARG A 1 83 ? -41.729 23.864 3.931 1.00 53.47 83 ARG A CA 1
ATOM 630 C C . ARG A 1 83 ? -42.159 24.680 5.147 1.00 53.47 83 ARG A C 1
ATOM 632 O O . ARG A 1 83 ? -42.452 24.088 6.183 1.00 53.47 83 ARG A O 1
ATOM 639 N N . PRO A 1 84 ? -42.092 26.019 5.080 1.00 53.56 84 PRO A N 1
ATOM 640 C CA . PRO A 1 84 ? -42.700 26.838 6.108 1.00 53.56 84 PRO A CA 1
ATOM 641 C C . PRO A 1 84 ? -44.225 26.645 6.038 1.00 53.56 84 PRO A C 1
ATOM 643 O O . PRO A 1 84 ? -44.809 26.673 4.958 1.00 53.56 84 PRO A O 1
ATOM 646 N N . ASN A 1 85 ? -44.798 26.351 7.207 1.00 62.25 85 ASN A N 1
ATOM 647 C CA . ASN A 1 85 ? -46.167 26.625 7.649 1.00 62.25 85 ASN A CA 1
ATOM 648 C C . ASN A 1 85 ? -47.311 26.617 6.610 1.00 62.25 85 ASN A C 1
ATOM 650 O O . ASN A 1 85 ? -47.721 27.657 6.109 1.00 62.25 85 ASN A O 1
ATOM 654 N N . GLU A 1 86 ? -47.976 25.470 6.459 1.00 57.22 86 GLU A N 1
ATOM 655 C CA . GLU A 1 86 ? -49.390 25.438 6.051 1.00 57.22 86 GLU A CA 1
ATOM 656 C C . GLU A 1 86 ? -50.282 25.236 7.288 1.00 57.22 86 GLU A C 1
ATOM 658 O O . GLU A 1 86 ? -51.015 24.265 7.428 1.00 57.22 86 GLU A O 1
ATOM 663 N N . GLU A 1 87 ? -50.177 26.171 8.234 1.00 59.22 87 GLU A N 1
ATOM 664 C CA . GLU A 1 87 ? -51.329 26.572 9.038 1.00 59.22 87 GLU A CA 1
ATOM 665 C C . GLU A 1 87 ? -51.950 27.757 8.302 1.00 59.22 87 GLU A C 1
ATOM 667 O O . GLU A 1 87 ? -51.311 28.802 8.236 1.00 59.22 87 GLU A O 1
ATOM 672 N N . ILE A 1 88 ? -53.156 27.606 7.742 1.00 53.25 88 ILE A N 1
ATOM 673 C CA . ILE A 1 88 ? -54.190 28.653 7.685 1.00 53.25 88 ILE A CA 1
ATOM 674 C C . ILE A 1 88 ? -55.516 28.043 7.177 1.00 53.25 88 ILE A C 1
ATOM 676 O O . ILE A 1 88 ? -55.706 27.778 5.996 1.00 53.25 88 ILE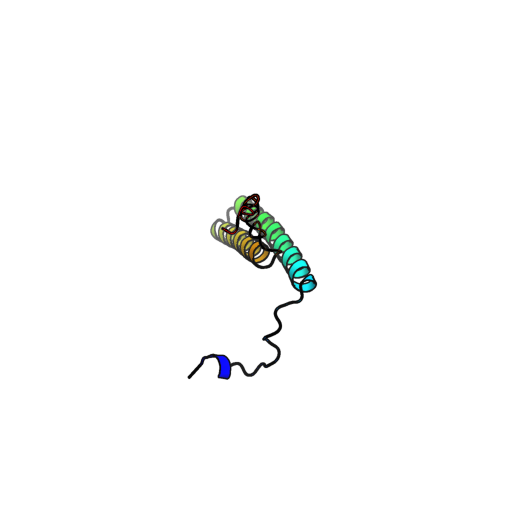 A O 1
ATOM 680 N N . LYS A 1 89 ? -56.439 27.935 8.146 1.00 46.81 89 LYS A N 1
ATOM 681 C CA . LYS A 1 89 ? -57.911 28.026 8.072 1.00 46.81 89 LYS A CA 1
ATOM 682 C C . LYS A 1 89 ? -58.717 26.800 7.630 1.00 46.81 89 LYS A C 1
ATOM 684 O O . LYS A 1 89 ? -59.096 26.641 6.477 1.00 46.81 89 LYS A O 1
ATOM 689 N N . THR A 1 90 ? -59.147 26.069 8.658 1.00 48.22 90 THR A N 1
ATOM 690 C CA . THR A 1 90 ? -60.556 25.717 8.890 1.00 48.22 90 THR A CA 1
ATOM 691 C C . THR A 1 90 ? -61.505 26.828 8.414 1.00 48.22 90 THR A C 1
ATOM 693 O O . THR A 1 90 ? -61.442 27.937 8.949 1.00 48.22 90 THR A O 1
ATOM 696 N N . CYS A 1 91 ? -62.376 26.502 7.459 1.00 51.19 91 CYS A N 1
ATOM 697 C CA . CYS A 1 91 ? -63.718 27.053 7.255 1.00 51.19 91 CYS A CA 1
ATOM 698 C C . CYS A 1 91 ? -64.586 25.928 6.686 1.00 51.19 91 CYS A C 1
ATOM 700 O O . CYS A 1 91 ? -64.127 25.292 5.711 1.00 51.19 91 CYS A O 1
#

Sequence (91 aa):
MPIDFIVGLPHLNEGPSPEARLALQDILLDIQRDARLRAEKSWRSRKPPVAAYWAACGVYAGHIARSIGPGPGRRPLATAALRPNEEIKTC

pLDDT: mean 78.59, std 19.97, range [46.81, 98.38]

Secondary structure (DSSP, 8-state):
--GGGSS--TTTTSPPPHHHHHHHHHHHHHHHHHHHHHHHHHHHTT-HHHHHHHHHHHHHHHHHHHHHSS-------TTSS----------